Protein AF-A0A662U909-F1 (afdb_monomer_lite)

Foldseek 3Di:
DQALVNLLVVLQVCQVVCVVDPDADEAEQEWQDQDPPPPDVVSNPDHIDDQVRSVVSQVSSVVRHPHWTWYADPVPGIDID

Radius of gyration: 13.77 Å; chains: 1; bo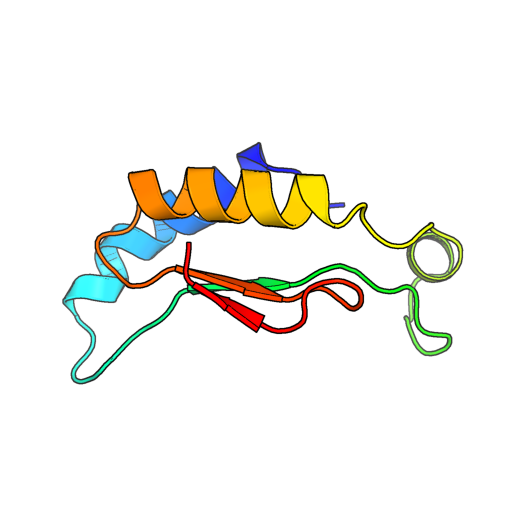unding box: 31×22×35 Å

Structure (mmCIF, N/CA/C/O backbone):
data_AF-A0A662U909-F1
#
_entry.id   AF-A0A662U909-F1
#
loop_
_atom_site.group_PDB
_atom_site.id
_atom_site.type_symbol
_atom_site.label_atom_id
_atom_site.label_alt_id
_atom_site.label_comp_id
_atom_site.label_asym_id
_atom_site.label_entity_id
_atom_site.label_seq_id
_atom_site.pdbx_PDB_ins_code
_atom_site.Cartn_x
_atom_site.Cartn_y
_atom_site.Cartn_z
_atom_site.occupancy
_atom_site.B_iso_or_equiv
_atom_site.auth_seq_id
_atom_site.auth_comp_id
_atom_site.auth_asym_id
_atom_site.auth_atom_id
_atom_site.pdbx_PDB_model_num
ATOM 1 N N . LEU A 1 1 ? 3.385 4.488 -12.444 1.00 65.44 1 LEU A N 1
ATOM 2 C CA . LEU A 1 1 ? 3.576 3.739 -11.190 1.00 65.44 1 LEU A CA 1
ATOM 3 C C . LEU A 1 1 ? 2.984 4.589 -10.096 1.00 65.44 1 LEU A C 1
ATOM 5 O O . LEU A 1 1 ? 3.061 5.801 -10.224 1.00 65.44 1 LEU A O 1
ATOM 9 N N . ILE A 1 2 ? 2.388 3.951 -9.100 1.00 78.19 2 ILE A N 1
ATOM 10 C CA . ILE A 1 2 ? 1.881 4.623 -7.906 1.00 78.19 2 ILE A CA 1
ATOM 11 C C . ILE A 1 2 ? 3.097 4.932 -7.029 1.00 78.19 2 ILE A C 1
ATOM 13 O O . ILE A 1 2 ? 3.915 4.037 -6.800 1.00 78.19 2 ILE A O 1
ATOM 17 N N . ASP A 1 3 ? 3.245 6.182 -6.608 1.00 88.50 3 ASP A N 1
ATOM 18 C CA . ASP A 1 3 ? 4.293 6.594 -5.675 1.00 88.50 3 ASP A CA 1
ATOM 19 C C . ASP A 1 3 ? 3.806 6.550 -4.212 1.00 88.50 3 ASP A C 1
ATOM 21 O O . ASP A 1 3 ? 2.678 6.150 -3.909 1.00 88.50 3 ASP A O 1
ATOM 25 N N . ILE A 1 4 ? 4.676 6.934 -3.276 1.00 92.94 4 ILE A N 1
ATOM 26 C CA . ILE A 1 4 ? 4.338 6.966 -1.846 1.00 92.94 4 ILE A CA 1
ATOM 27 C C . ILE 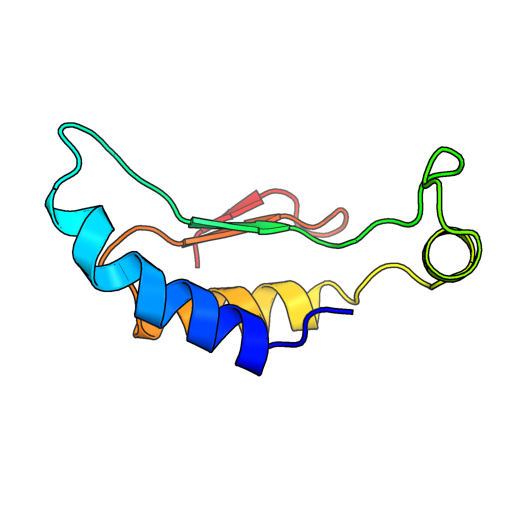A 1 4 ? 3.205 7.967 -1.566 1.00 92.94 4 ILE A C 1
ATOM 29 O O . ILE A 1 4 ? 2.358 7.709 -0.709 1.00 92.94 4 ILE A O 1
ATOM 33 N N . GLU A 1 5 ? 3.146 9.090 -2.285 1.00 94.75 5 GLU A N 1
ATOM 34 C CA . GLU A 1 5 ? 2.109 10.104 -2.078 1.00 94.75 5 GLU A CA 1
ATOM 35 C C . GLU A 1 5 ? 0.738 9.635 -2.557 1.00 94.75 5 GLU A C 1
ATOM 37 O O . GLU A 1 5 ? -0.273 9.859 -1.889 1.00 94.75 5 GLU A O 1
ATOM 42 N N . ASP A 1 6 ? 0.683 8.907 -3.662 1.00 94.94 6 ASP A N 1
ATOM 43 C CA . ASP A 1 6 ? -0.532 8.261 -4.132 1.00 94.94 6 ASP A CA 1
ATOM 44 C C . ASP A 1 6 ? -1.025 7.212 -3.126 1.00 94.94 6 ASP A C 1
ATOM 46 O O . ASP A 1 6 ? -2.219 7.158 -2.818 1.00 94.94 6 ASP A O 1
ATOM 50 N N . ILE A 1 7 ? -0.115 6.434 -2.529 1.00 95.25 7 ILE A N 1
ATOM 51 C CA . ILE A 1 7 ? -0.454 5.481 -1.463 1.00 95.25 7 ILE A CA 1
ATOM 52 C C . ILE A 1 7 ? -1.027 6.214 -0.236 1.00 95.25 7 ILE A C 1
ATOM 54 O O . ILE A 1 7 ? -2.059 5.799 0.300 1.00 95.25 7 ILE A O 1
ATOM 58 N N . LYS A 1 8 ? -0.428 7.335 0.190 1.00 96.75 8 LYS A N 1
ATOM 59 C CA . LYS A 1 8 ? -0.949 8.164 1.296 1.00 96.75 8 LYS A CA 1
ATOM 60 C C . LYS A 1 8 ? -2.335 8.737 0.989 1.00 96.75 8 LYS A C 1
ATOM 62 O O . LYS A 1 8 ? -3.198 8.757 1.874 1.00 96.75 8 LYS A O 1
ATOM 67 N N . LYS A 1 9 ? -2.589 9.167 -0.253 1.00 96.50 9 LYS A N 1
ATOM 68 C CA . LYS A 1 9 ? -3.918 9.630 -0.695 1.00 96.50 9 LYS A CA 1
ATOM 69 C C . LYS A 1 9 ? -4.949 8.507 -0.614 1.00 96.50 9 LYS A C 1
ATOM 71 O O . LYS A 1 9 ? -6.036 8.725 -0.078 1.00 96.50 9 LYS A O 1
ATOM 76 N N . ILE A 1 10 ? -4.599 7.301 -1.071 1.00 95.50 10 ILE A N 1
ATOM 77 C CA . ILE A 1 10 ? -5.457 6.111 -0.967 1.00 95.50 10 ILE A CA 1
ATOM 78 C C . ILE A 1 10 ? -5.767 5.808 0.503 1.00 95.50 10 ILE A C 1
ATOM 80 O O . ILE A 1 10 ? -6.934 5.683 0.870 1.00 95.50 10 ILE A O 1
ATOM 84 N N . ALA A 1 11 ? -4.749 5.760 1.363 1.00 96.06 11 ALA A N 1
ATOM 85 C CA . ALA A 1 11 ? -4.914 5.535 2.797 1.00 96.06 11 ALA A CA 1
ATOM 86 C C . ALA A 1 11 ? -5.845 6.574 3.445 1.00 96.06 11 ALA A C 1
ATOM 88 O O . ALA A 1 11 ? -6.785 6.227 4.162 1.00 96.06 11 ALA A O 1
ATOM 89 N N . THR A 1 12 ? -5.648 7.853 3.130 1.00 96.44 12 THR A N 1
ATOM 90 C CA . THR A 1 12 ? -6.493 8.947 3.628 1.00 96.44 12 THR A CA 1
ATOM 91 C C . THR A 1 12 ? -7.945 8.788 3.175 1.00 96.44 12 THR A C 1
ATOM 93 O O . THR A 1 12 ? -8.864 8.904 3.987 1.00 96.44 12 THR A O 1
ATOM 96 N N . ALA A 1 13 ? -8.170 8.456 1.900 1.00 95.50 13 ALA A N 1
ATOM 97 C CA . ALA A 1 13 ? -9.508 8.222 1.364 1.00 95.50 13 ALA A CA 1
ATOM 98 C C . ALA A 1 13 ? -10.190 7.002 2.004 1.00 95.50 13 ALA A C 1
ATOM 100 O O . ALA A 1 13 ? -11.403 7.024 2.238 1.00 95.50 13 ALA A O 1
ATOM 101 N N . LEU A 1 14 ? -9.419 5.956 2.316 1.00 94.56 14 LEU A N 1
ATOM 102 C CA . LEU A 1 14 ? -9.917 4.730 2.932 1.00 94.56 14 LEU A CA 1
ATOM 103 C C . LEU A 1 14 ? -10.254 4.890 4.415 1.00 94.56 14 LEU A C 1
ATOM 105 O O . LEU A 1 14 ? -11.155 4.204 4.898 1.00 94.56 14 LEU A O 1
ATOM 109 N N . LYS A 1 15 ? -9.607 5.826 5.122 1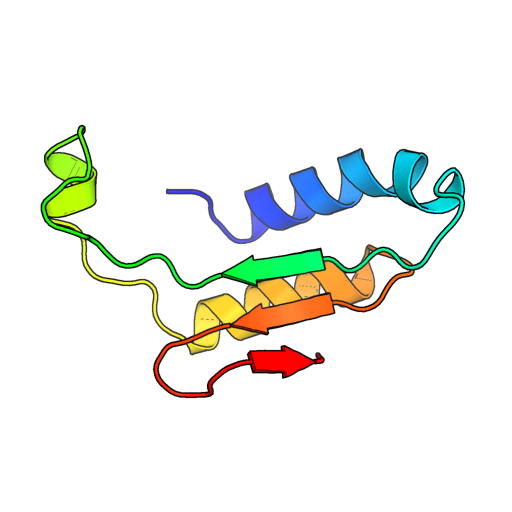.00 93.88 15 LYS A N 1
ATOM 110 C CA . LYS A 1 15 ? -9.760 6.054 6.571 1.00 93.88 15 LYS A CA 1
ATOM 111 C C . LYS A 1 15 ? -11.219 6.093 7.047 1.00 93.88 15 LYS A C 1
ATOM 113 O O . LYS A 1 15 ? -11.545 5.509 8.075 1.00 93.88 15 LYS A O 1
ATOM 118 N N . LYS A 1 16 ? -12.119 6.720 6.281 1.00 91.06 16 LYS A N 1
ATOM 119 C CA . LYS A 1 16 ? -13.555 6.836 6.620 1.00 91.06 16 LYS A CA 1
ATOM 120 C C . LYS A 1 16 ? -14.347 5.525 6.522 1.00 91.06 16 LYS A C 1
ATOM 122 O O . LYS A 1 16 ? -15.433 5.422 7.089 1.00 91.06 16 LYS A O 1
ATOM 127 N N . PHE A 1 17 ? -13.846 4.546 5.774 1.00 90.69 17 PHE A N 1
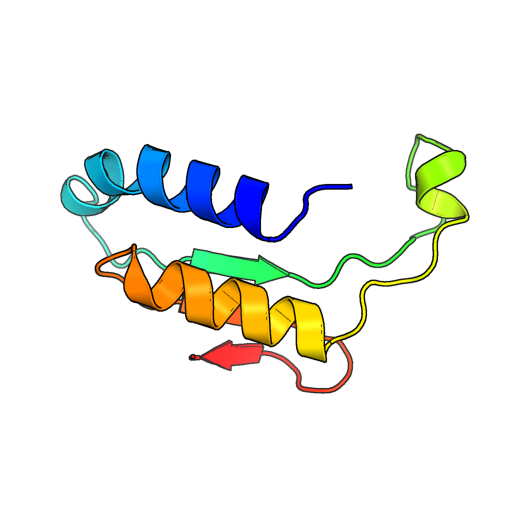ATOM 128 C CA . PHE A 1 17 ? -14.517 3.264 5.565 1.00 90.69 17 PHE A CA 1
ATOM 129 C C . PHE A 1 17 ? -14.064 2.210 6.568 1.00 90.69 17 PHE A C 1
ATOM 131 O O . PHE A 1 17 ? -14.863 1.360 6.950 1.00 90.69 17 PHE A O 1
ATOM 138 N N . VAL A 1 18 ? -12.816 2.290 7.034 1.00 91.19 18 VAL A N 1
ATOM 139 C CA . VAL A 1 18 ? -12.228 1.266 7.907 1.00 91.19 18 VAL A CA 1
ATOM 140 C C . VAL A 1 18 ? -12.984 1.128 9.230 1.00 91.19 18 VAL A C 1
ATOM 142 O O . VAL A 1 18 ? -13.204 0.017 9.695 1.00 91.19 18 VAL A O 1
ATOM 145 N N . PHE A 1 19 ? -13.487 2.238 9.781 1.00 83.19 19 PHE A N 1
ATOM 146 C CA . PHE A 1 19 ? -14.309 2.241 10.999 1.00 83.19 19 PHE A CA 1
ATOM 147 C C . PHE A 1 19 ? -15.668 1.544 10.852 1.00 83.19 19 PHE A C 1
ATOM 149 O O . PHE A 1 19 ? -16.289 1.199 11.851 1.00 83.19 19 PHE A O 1
ATOM 156 N N . LYS A 1 20 ? -16.160 1.355 9.622 1.00 88.50 20 LYS A N 1
ATOM 157 C CA . LYS A 1 20 ? -17.460 0.719 9.359 1.00 88.50 20 LYS A CA 1
ATOM 158 C C . LYS A 1 20 ? -17.353 -0.796 9.194 1.00 88.50 20 LYS A C 1
ATOM 160 O O . LYS A 1 20 ? -18.369 -1.463 9.001 1.00 88.50 20 LYS A O 1
ATOM 165 N N . ALA A 1 21 ? -16.140 -1.343 9.208 1.00 88.12 21 ALA A N 1
ATOM 166 C CA . ALA A 1 21 ? -15.931 -2.764 9.014 1.00 88.12 21 ALA A CA 1
ATOM 167 C C . ALA A 1 21 ? -16.397 -3.560 10.242 1.00 88.12 21 ALA A C 1
ATOM 169 O O . ALA A 1 21 ? -16.077 -3.223 11.377 1.00 88.12 21 ALA A O 1
ATOM 170 N N . LYS A 1 22 ? -17.127 -4.656 10.010 1.00 89.00 22 LYS A N 1
ATOM 171 C CA . LY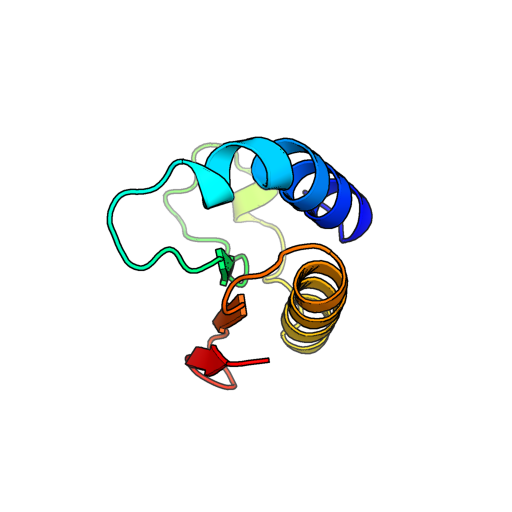S A 1 22 ? -17.616 -5.566 11.065 1.00 89.00 22 LYS A CA 1
ATOM 172 C C . LYS A 1 22 ? -16.577 -6.607 11.514 1.00 89.00 22 LYS A C 1
ATOM 174 O O . LYS A 1 22 ? -16.915 -7.536 12.236 1.00 89.00 22 LYS A O 1
ATOM 179 N N . GLY A 1 23 ? -15.332 -6.491 11.059 1.00 90.94 23 GLY A N 1
ATOM 180 C CA . GLY A 1 23 ? -14.270 -7.459 11.315 1.00 90.94 23 GLY A CA 1
ATOM 181 C C . GLY A 1 23 ? -12.885 -6.838 11.173 1.00 90.94 23 GLY A C 1
ATOM 182 O O . GLY A 1 23 ? -12.751 -5.640 10.921 1.00 90.94 23 GLY A O 1
ATOM 183 N N . ARG A 1 24 ? -11.845 -7.662 11.333 1.00 93.50 24 ARG A N 1
ATOM 184 C CA . ARG A 1 24 ? -10.450 -7.218 11.225 1.00 93.50 24 ARG A CA 1
ATOM 185 C C . ARG A 1 24 ? -10.143 -6.792 9.791 1.00 93.50 24 ARG A C 1
ATOM 187 O O . ARG A 1 24 ? -10.232 -7.598 8.870 1.00 93.50 24 ARG A O 1
ATOM 194 N N . VAL A 1 25 ? -9.728 -5.540 9.631 1.00 94.75 25 VAL A N 1
ATOM 195 C CA . VAL A 1 25 ? -9.220 -4.998 8.367 1.00 94.75 25 VAL A CA 1
ATOM 196 C C . VAL A 1 25 ? -7.739 -4.706 8.525 1.00 94.75 25 VAL A C 1
ATOM 198 O O . VAL A 1 25 ? -7.311 -4.181 9.552 1.00 94.75 25 VAL A O 1
ATOM 201 N N . VAL A 1 26 ? -6.967 -5.052 7.502 1.00 96.44 26 VAL A N 1
ATOM 202 C CA . VAL A 1 26 ? -5.535 -4.765 7.414 1.00 96.44 26 VAL A CA 1
ATOM 203 C C . VAL A 1 26 ? -5.246 -4.089 6.080 1.00 96.44 26 VAL A C 1
ATOM 205 O O . VAL A 1 26 ? -5.957 -4.319 5.099 1.00 96.44 26 VAL A O 1
ATOM 208 N N . PHE A 1 27 ? -4.213 -3.256 6.037 1.00 97.06 27 PHE A N 1
ATOM 209 C CA . PHE A 1 27 ? -3.732 -2.640 4.804 1.00 97.06 27 PHE A CA 1
ATOM 210 C C . PHE A 1 27 ? -2.392 -3.266 4.427 1.00 97.06 27 PHE A C 1
ATOM 212 O O . PHE A 1 27 ? -1.520 -3.388 5.280 1.00 97.06 27 PHE A O 1
ATOM 219 N N . VAL A 1 28 ? -2.212 -3.668 3.169 1.00 97.50 28 VAL A N 1
ATOM 220 C CA . VAL A 1 28 ? -0.973 -4.318 2.717 1.00 97.50 28 VAL A CA 1
ATOM 221 C C . VAL A 1 28 ? -0.361 -3.519 1.576 1.00 97.50 28 VAL A C 1
ATOM 223 O O . VAL A 1 28 ? -0.985 -3.357 0.529 1.00 97.50 28 VAL A O 1
ATOM 226 N N . VAL A 1 29 ? 0.875 -3.057 1.759 1.00 96.81 29 VAL A N 1
ATOM 227 C CA . VAL A 1 29 ? 1.698 -2.519 0.672 1.00 96.81 29 VAL A CA 1
ATOM 228 C C . VAL A 1 29 ? 2.502 -3.664 0.066 1.00 96.81 29 VAL A C 1
ATOM 230 O O . VAL A 1 29 ? 3.341 -4.279 0.724 1.00 96.81 29 VAL A O 1
ATOM 233 N N . GLN A 1 30 ? 2.232 -3.967 -1.199 1.00 95.88 30 GLN A N 1
ATOM 234 C CA . GLN A 1 30 ? 2.850 -5.075 -1.920 1.00 95.88 30 GLN A CA 1
ATOM 235 C C . GLN A 1 30 ? 3.897 -4.554 -2.908 1.00 95.88 30 GLN A C 1
ATOM 237 O O . GLN A 1 30 ? 3.627 -3.639 -3.686 1.00 95.88 30 GLN A O 1
ATOM 242 N N . GLN A 1 31 ? 5.077 -5.178 -2.915 1.00 95.44 31 GLN A N 1
ATOM 243 C CA . GLN A 1 31 ? 6.106 -4.934 -3.925 1.00 95.44 31 GLN A CA 1
ATOM 244 C C . GLN A 1 31 ? 5.564 -5.235 -5.324 1.00 95.44 31 GLN A C 1
ATOM 246 O O . GLN A 1 31 ? 5.029 -6.319 -5.568 1.00 95.44 31 GLN A O 1
ATOM 251 N N . PHE A 1 32 ? 5.742 -4.293 -6.249 1.00 94.62 32 PHE A N 1
ATOM 252 C CA . PHE A 1 32 ? 5.460 -4.530 -7.658 1.00 94.62 32 PHE A CA 1
ATOM 253 C C . PHE A 1 32 ? 6.533 -5.440 -8.265 1.00 94.62 32 PHE A C 1
ATOM 255 O O . PHE A 1 32 ? 7.730 -5.165 -8.134 1.00 94.62 32 PHE A O 1
ATOM 262 N N . ILE A 1 33 ? 6.092 -6.498 -8.952 1.00 93.12 33 ILE A N 1
ATOM 263 C CA . ILE A 1 33 ? 6.944 -7.458 -9.659 1.00 93.12 33 ILE A CA 1
ATOM 264 C C . ILE A 1 33 ? 6.456 -7.542 -11.116 1.00 93.12 33 ILE A C 1
ATOM 266 O O . ILE A 1 33 ? 5.273 -7.801 -11.349 1.00 93.12 33 ILE A O 1
ATOM 270 N N . PRO A 1 34 ? 7.339 -7.313 -12.099 1.00 93.12 34 PRO A N 1
ATOM 271 C CA . PRO A 1 34 ? 6.985 -7.260 -13.513 1.00 93.12 34 PRO A CA 1
ATOM 272 C C . PRO A 1 34 ? 6.823 -8.671 -14.115 1.00 93.12 34 PRO A C 1
ATOM 274 O O . PRO A 1 34 ? 7.735 -9.198 -14.745 1.00 93.12 34 PRO A O 1
ATOM 277 N N . TYR A 1 35 ? 5.673 -9.315 -13.912 1.00 91.88 35 TYR A N 1
ATOM 278 C CA . TYR A 1 35 ? 5.396 -10.633 -14.499 1.00 91.88 35 TYR A CA 1
ATOM 279 C C . TYR A 1 35 ? 5.136 -10.573 -16.012 1.00 91.88 35 TYR A C 1
ATOM 281 O O . TYR A 1 35 ? 4.597 -9.593 -16.530 1.00 91.88 35 TYR A O 1
ATOM 289 N N . GLU A 1 36 ? 5.452 -11.661 -16.719 1.00 89.31 36 GLU A N 1
ATOM 290 C CA . GLU A 1 36 ? 5.336 -11.768 -18.183 1.00 89.31 36 GLU A CA 1
ATOM 291 C C . GLU A 1 36 ? 3.910 -11.553 -18.711 1.00 89.31 36 GLU A C 1
ATOM 293 O O . GLU A 1 36 ? 3.719 -11.079 -19.829 1.00 89.31 36 GLU A O 1
ATOM 298 N N . ASN A 1 37 ? 2.900 -11.853 -17.896 1.00 94.00 37 ASN A N 1
ATOM 299 C CA . ASN A 1 37 ? 1.488 -11.733 -18.248 1.00 94.00 37 ASN A CA 1
ATOM 300 C C . ASN A 1 37 ? 0.904 -10.325 -18.032 1.00 94.00 37 ASN A C 1
ATOM 302 O O . ASN A 1 37 ? -0.279 -10.111 -18.297 1.00 94.00 37 ASN A O 1
ATOM 306 N N . ILE A 1 38 ? 1.693 -9.346 -17.571 1.00 93.25 38 ILE A N 1
ATOM 307 C CA . ILE A 1 38 ? 1.222 -7.962 -17.451 1.00 93.25 38 ILE A CA 1
ATOM 308 C C . ILE A 1 38 ? 0.877 -7.430 -18.846 1.00 93.25 38 ILE A C 1
ATOM 310 O O . ILE A 1 38 ? 1.752 -7.327 -19.706 1.00 93.25 38 ILE A O 1
ATOM 314 N N . LEU A 1 39 ? -0.394 -7.070 -19.062 1.00 94.19 39 LEU A N 1
ATOM 315 C CA . LEU A 1 39 ? -0.937 -6.652 -20.364 1.00 94.19 39 LEU A CA 1
ATOM 316 C C . LEU A 1 39 ? -0.162 -5.489 -20.993 1.00 94.19 39 LEU A C 1
ATOM 318 O O . LEU A 1 39 ? 0.109 -5.494 -22.189 1.00 94.19 39 LEU A O 1
ATOM 322 N N . ASN A 1 40 ? 0.210 -4.499 -20.182 1.00 94.19 40 ASN A N 1
ATOM 323 C CA . ASN A 1 40 ? 0.945 -3.336 -20.653 1.00 94.19 40 ASN A CA 1
ATOM 324 C C . ASN A 1 40 ? 2.456 -3.617 -20.663 1.00 94.19 40 ASN A C 1
ATOM 326 O O . ASN A 1 40 ? 3.084 -3.777 -19.613 1.00 94.19 40 ASN A O 1
ATOM 330 N N . GLU A 1 41 ? 3.041 -3.610 -21.859 1.00 94.44 41 GLU A N 1
ATOM 331 C CA . GLU A 1 41 ? 4.459 -3.887 -22.089 1.00 94.44 41 GLU A CA 1
ATOM 332 C C . GLU A 1 41 ? 5.396 -2.977 -21.283 1.00 94.44 41 GLU A C 1
ATOM 334 O O . GLU A 1 41 ? 6.414 -3.442 -20.767 1.00 94.44 41 GLU A O 1
ATOM 339 N N . LYS A 1 42 ? 5.039 -1.697 -21.101 1.00 93.62 42 LYS A N 1
ATOM 340 C CA . LYS A 1 42 ? 5.838 -0.755 -20.306 1.00 93.62 42 LYS A CA 1
ATOM 341 C C . LYS A 1 42 ? 6.040 -1.278 -18.889 1.00 93.62 42 LYS A C 1
ATOM 343 O O . LYS A 1 42 ? 7.165 -1.292 -18.411 1.00 93.62 42 LYS A O 1
ATOM 348 N N . TYR A 1 43 ? 4.973 -1.722 -18.227 1.00 92.19 43 TYR A N 1
ATOM 349 C CA . TYR A 1 43 ? 5.053 -2.230 -16.854 1.00 92.19 43 TYR A CA 1
ATOM 350 C C . TYR A 1 43 ? 5.732 -3.599 -16.785 1.00 92.19 43 TYR A C 1
ATOM 352 O O . TYR A 1 43 ? 6.459 -3.864 -15.834 1.00 92.19 43 TYR A O 1
ATOM 360 N N . ARG A 1 44 ? 5.570 -4.430 -17.819 1.00 94.69 44 ARG A N 1
ATOM 361 C CA . ARG A 1 44 ? 6.274 -5.712 -17.950 1.00 94.69 44 ARG A CA 1
ATOM 362 C C . ARG A 1 44 ? 7.796 -5.554 -18.056 1.00 94.69 44 ARG A C 1
ATOM 364 O O . ARG A 1 44 ? 8.533 -6.405 -17.585 1.00 94.69 44 ARG A O 1
ATOM 371 N N . LYS A 1 45 ? 8.275 -4.470 -18.671 1.00 93.69 45 LYS A N 1
ATOM 372 C CA . LYS A 1 45 ? 9.712 -4.176 -18.832 1.00 93.69 45 LYS A CA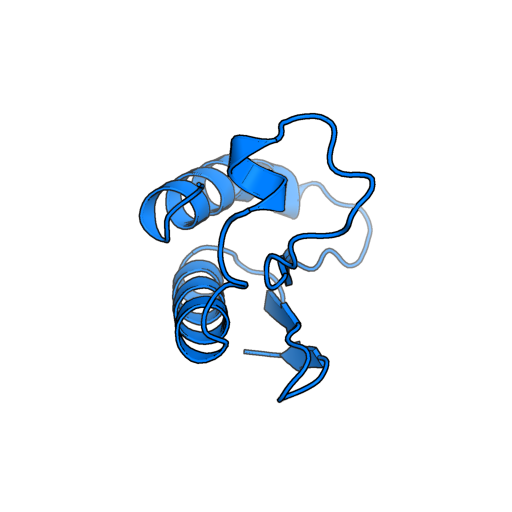 1
ATOM 373 C C . LYS A 1 45 ? 10.312 -3.357 -17.686 1.00 93.69 45 LYS A C 1
ATOM 375 O O . LYS A 1 45 ? 11.509 -3.076 -17.692 1.00 93.69 45 LYS A O 1
ATOM 380 N N . MET A 1 46 ? 9.504 -2.923 -16.720 1.00 92.88 46 MET A N 1
ATOM 381 C CA . MET A 1 46 ? 9.997 -2.143 -15.587 1.00 92.88 46 MET A CA 1
ATOM 382 C C . MET A 1 46 ? 10.713 -3.026 -14.577 1.00 92.88 46 MET A C 1
ATOM 384 O O . MET A 1 46 ? 10.440 -4.213 -14.470 1.00 92.88 46 MET A O 1
ATOM 388 N N . ARG A 1 47 ? 11.627 -2.438 -13.803 1.00 92.88 47 ARG A N 1
ATOM 389 C CA . ARG A 1 47 ? 12.224 -3.136 -12.664 1.00 92.88 47 ARG A CA 1
ATOM 390 C C . ARG A 1 47 ? 11.187 -3.290 -11.554 1.00 92.88 47 ARG A C 1
ATOM 392 O O . ARG A 1 47 ? 10.313 -2.437 -11.388 1.00 92.88 47 ARG A O 1
ATOM 399 N N . ARG A 1 48 ? 11.325 -4.363 -10.774 1.00 93.56 48 ARG A N 1
ATOM 400 C CA . ARG A 1 48 ? 10.610 -4.508 -9.502 1.00 93.56 48 ARG A CA 1
ATOM 401 C C . ARG A 1 48 ? 10.897 -3.318 -8.584 1.00 93.56 48 ARG A C 1
ATOM 403 O O . ARG A 1 48 ? 11.979 -2.732 -8.652 1.00 93.56 48 ARG A O 1
ATOM 410 N N . THR A 1 49 ? 9.944 -2.985 -7.723 1.00 94.88 49 THR A N 1
ATOM 411 C CA . THR A 1 49 ? 10.132 -1.919 -6.729 1.00 94.88 49 THR A CA 1
ATOM 412 C C . THR A 1 49 ? 11.177 -2.339 -5.697 1.00 94.88 49 THR A C 1
ATOM 414 O O . THR A 1 49 ? 11.176 -3.486 -5.255 1.00 94.88 49 THR A O 1
ATOM 417 N N . GLU A 1 50 ? 12.055 -1.419 -5.302 1.00 95.12 50 GLU A N 1
ATOM 418 C CA . GLU A 1 50 ? 13.010 -1.641 -4.208 1.00 95.12 50 GLU A CA 1
ATOM 419 C C . GLU A 1 50 ? 12.261 -1.929 -2.900 1.00 95.12 50 GLU A C 1
ATOM 421 O O . GLU A 1 50 ? 11.293 -1.225 -2.591 1.00 95.12 50 GLU A O 1
ATOM 426 N N . PRO A 1 51 ? 12.660 -2.957 -2.137 1.00 95.69 51 PRO A N 1
ATOM 427 C CA . PRO A 1 51 ? 11.925 -3.365 -0.948 1.00 95.69 51 PRO A CA 1
ATOM 428 C C . PRO A 1 51 ? 11.886 -2.267 0.125 1.00 95.69 51 PRO A C 1
ATOM 430 O O . PRO A 1 51 ? 10.864 -2.117 0.791 1.00 95.69 51 PRO A O 1
ATOM 433 N N . GLU A 1 52 ? 12.922 -1.435 0.238 1.00 95.50 52 GLU A N 1
ATOM 434 C CA . GLU A 1 52 ? 12.988 -0.307 1.175 1.00 95.50 52 GLU A CA 1
ATOM 435 C C . GLU A 1 52 ? 11.871 0.710 0.915 1.00 95.50 52 GLU A C 1
ATOM 437 O O . GLU A 1 52 ? 11.218 1.161 1.852 1.00 95.50 52 GLU A O 1
ATOM 442 N N . LYS A 1 53 ? 11.559 0.996 -0.357 1.00 95.38 53 LYS A N 1
ATOM 443 C CA . LYS A 1 53 ? 10.449 1.893 -0.727 1.00 95.38 53 LYS A CA 1
ATOM 444 C C . LYS A 1 53 ? 9.086 1.319 -0.351 1.00 95.38 53 LYS A C 1
ATOM 446 O O . LYS A 1 53 ? 8.162 2.065 -0.040 1.00 95.38 53 LYS A O 1
ATOM 451 N N . VAL A 1 54 ? 8.941 -0.007 -0.388 1.00 96.25 54 VAL A N 1
ATOM 452 C CA . VAL A 1 54 ? 7.708 -0.690 0.038 1.00 96.25 54 VAL A CA 1
ATOM 453 C C . VAL A 1 54 ? 7.532 -0.557 1.551 1.00 96.25 54 VAL A C 1
ATOM 455 O O . VAL A 1 54 ? 6.421 -0.298 2.012 1.00 96.25 54 VAL A O 1
ATOM 458 N N . VAL A 1 55 ? 8.621 -0.700 2.313 1.00 96.69 55 VAL A N 1
ATOM 459 C CA . VAL A 1 55 ? 8.628 -0.502 3.771 1.00 96.69 55 VAL A CA 1
ATOM 460 C C . VAL A 1 55 ? 8.307 0.952 4.116 1.00 96.69 55 VAL A C 1
ATOM 462 O O . VAL A 1 55 ? 7.377 1.189 4.881 1.00 96.69 55 VAL A O 1
ATOM 465 N N . GLU A 1 56 ? 8.983 1.916 3.489 1.00 96.88 56 GLU A N 1
ATOM 466 C CA . GLU A 1 56 ? 8.754 3.352 3.702 1.00 96.88 56 GLU A CA 1
ATOM 467 C C . GLU A 1 56 ? 7.292 3.744 3.431 1.00 96.88 56 GLU A C 1
ATOM 469 O O . GLU A 1 56 ? 6.654 4.439 4.227 1.00 96.88 56 GLU A O 1
ATOM 474 N N . ALA A 1 57 ? 6.718 3.249 2.330 1.00 97.06 57 ALA A N 1
ATOM 475 C CA . ALA A 1 57 ? 5.313 3.468 2.011 1.00 97.06 57 ALA A CA 1
ATOM 476 C C . ALA A 1 57 ? 4.378 2.882 3.080 1.00 97.06 57 ALA A C 1
ATOM 478 O O . ALA A 1 57 ? 3.394 3.518 3.460 1.00 97.06 57 ALA A O 1
ATOM 479 N N . ALA A 1 58 ? 4.674 1.681 3.580 1.00 97.56 58 ALA A N 1
ATOM 480 C CA . ALA A 1 58 ? 3.870 1.034 4.609 1.00 97.56 58 ALA A CA 1
ATOM 481 C C . ALA A 1 58 ? 3.934 1.800 5.943 1.00 97.56 58 ALA A C 1
ATOM 483 O O . ALA A 1 58 ? 2.893 2.055 6.547 1.00 97.56 58 ALA A O 1
ATOM 484 N N . GLU A 1 59 ? 5.118 2.255 6.356 1.00 97.69 59 GLU A N 1
ATOM 485 C CA . GLU A 1 59 ? 5.299 3.104 7.541 1.00 97.69 59 GLU A CA 1
ATOM 486 C C . GLU A 1 59 ? 4.555 4.441 7.412 1.00 97.69 59 GLU A C 1
ATOM 488 O O . GLU A 1 59 ? 3.939 4.923 8.367 1.00 97.69 59 GLU A O 1
ATOM 493 N N . ALA A 1 60 ? 4.563 5.044 6.221 1.00 97.75 60 ALA A N 1
ATOM 494 C CA . ALA A 1 60 ? 3.802 6.258 5.953 1.00 97.75 60 ALA A CA 1
ATOM 495 C C . ALA A 1 60 ? 2.287 6.037 6.098 1.00 97.75 60 ALA A C 1
ATOM 497 O O . ALA A 1 60 ? 1.591 6.886 6.656 1.00 97.75 60 ALA A O 1
ATOM 498 N N . VAL A 1 61 ? 1.772 4.894 5.640 1.00 97.62 61 VAL A N 1
ATOM 499 C CA . VAL A 1 61 ? 0.352 4.541 5.781 1.00 97.62 61 VAL A CA 1
ATOM 500 C C . VAL A 1 61 ? -0.019 4.216 7.225 1.00 97.62 61 VAL A C 1
ATOM 502 O O . VAL A 1 61 ? -1.097 4.619 7.667 1.00 97.62 61 VAL A O 1
ATOM 505 N N . ALA A 1 62 ? 0.863 3.552 7.977 1.00 97.44 62 ALA A N 1
ATOM 506 C CA . ALA A 1 62 ? 0.649 3.222 9.389 1.00 97.44 62 ALA A CA 1
ATOM 507 C C . ALA A 1 62 ? 0.421 4.470 10.259 1.00 97.44 62 ALA A C 1
ATOM 509 O O . ALA A 1 62 ? -0.341 4.435 11.220 1.00 97.44 62 ALA A O 1
ATOM 510 N N . LYS A 1 63 ? 1.001 5.614 9.873 1.00 97.12 63 LYS A N 1
ATOM 511 C CA . LYS A 1 63 ? 0.767 6.915 10.526 1.00 97.12 63 LYS A CA 1
ATOM 512 C C . LYS A 1 63 ? -0.611 7.522 10.216 1.00 97.12 63 LYS A C 1
ATOM 514 O O . LYS A 1 63 ? -1.053 8.429 10.916 1.00 97.12 63 LYS A O 1
ATOM 519 N N . ILE A 1 64 ? -1.292 7.065 9.162 1.00 96.69 64 ILE A N 1
ATOM 520 C CA . ILE A 1 64 ? -2.561 7.633 8.672 1.00 96.69 64 ILE A CA 1
ATOM 521 C C . ILE A 1 64 ? -3.759 6.779 9.100 1.00 96.69 64 ILE A C 1
ATOM 523 O O . ILE A 1 64 ? -4.786 7.322 9.540 1.00 96.69 64 ILE A O 1
ATOM 527 N N . LEU A 1 65 ? -3.645 5.460 8.917 1.00 95.81 65 LEU A N 1
ATOM 528 C CA . LEU A 1 65 ? -4.720 4.497 9.121 1.00 95.81 65 LEU A CA 1
ATOM 529 C C . LEU A 1 65 ? -4.710 3.931 10.548 1.00 95.81 65 LEU A C 1
ATOM 531 O O . LEU A 1 65 ? -3.680 3.455 11.006 1.00 95.81 65 LEU A O 1
ATOM 535 N N . PRO A 1 66 ? -5.866 3.882 11.233 1.00 93.50 66 PRO A N 1
ATOM 536 C CA . PRO A 1 66 ? -5.985 3.314 12.576 1.00 93.50 66 PRO A CA 1
ATOM 537 C C . PRO A 1 66 ? -6.161 1.783 12.538 1.00 93.50 66 PRO A C 1
ATOM 539 O O . PRO A 1 66 ? -6.989 1.228 13.256 1.00 93.50 66 PRO A O 1
ATOM 542 N N . ILE A 1 67 ? -5.443 1.099 11.647 1.00 95.69 67 ILE A N 1
ATOM 543 C CA . ILE A 1 67 ? -5.473 -0.360 11.485 1.00 95.69 67 ILE A CA 1
ATOM 544 C C . ILE A 1 67 ? -4.066 -0.893 11.251 1.00 95.69 67 ILE A C 1
ATOM 546 O O . ILE A 1 67 ? -3.153 -0.137 10.937 1.00 95.69 67 ILE A O 1
ATOM 550 N N . GLN A 1 68 ? -3.897 -2.208 11.377 1.00 97.06 68 GLN A N 1
ATOM 551 C CA . GLN A 1 68 ? -2.614 -2.847 11.115 1.00 97.06 68 GLN A CA 1
ATOM 552 C C . GLN A 1 68 ? -2.225 -2.697 9.647 1.00 97.06 68 GLN A C 1
ATOM 554 O O . GLN A 1 68 ? -3.023 -2.969 8.740 1.00 97.06 68 GLN A O 1
ATOM 559 N N . VAL A 1 69 ? -0.973 -2.306 9.437 1.00 98.06 69 VAL A N 1
ATOM 560 C CA . VAL A 1 69 ? -0.376 -2.157 8.119 1.00 98.06 69 VAL A CA 1
ATOM 561 C C . VAL A 1 69 ? 0.745 -3.177 7.973 1.00 98.06 69 VAL A C 1
ATOM 563 O O . VAL A 1 69 ? 1.537 -3.396 8.884 1.00 98.06 69 VAL A O 1
ATOM 566 N N . TYR A 1 70 ? 0.787 -3.832 6.822 1.00 98.19 70 TYR A N 1
ATOM 567 C CA . TYR A 1 70 ? 1.814 -4.799 6.472 1.00 98.19 70 TYR A CA 1
ATOM 568 C C . TYR A 1 70 ? 2.520 -4.353 5.199 1.00 98.19 70 TYR A C 1
ATOM 570 O O . TYR A 1 70 ? 1.912 -3.756 4.309 1.00 98.19 70 TYR A O 1
ATOM 578 N N . CYS A 1 71 ? 3.790 -4.708 5.079 1.00 97.44 71 CYS A N 1
ATOM 579 C CA . CYS A 1 71 ? 4.498 -4.721 3.812 1.00 97.44 71 CYS A CA 1
ATOM 580 C C . CYS A 1 71 ? 4.788 -6.166 3.401 1.00 97.44 71 CYS A C 1
ATOM 582 O O . CYS A 1 71 ? 4.986 -7.045 4.248 1.00 97.44 71 CYS A O 1
ATOM 584 N N . ARG A 1 72 ? 4.795 -6.420 2.091 1.00 97.00 72 ARG A N 1
ATOM 585 C CA . ARG A 1 72 ? 5.207 -7.707 1.536 1.00 97.00 72 ARG A CA 1
ATOM 586 C C . ARG A 1 72 ? 6.180 -7.516 0.383 1.00 97.00 72 ARG A C 1
ATOM 588 O O . ARG A 1 72 ? 5.830 -6.939 -0.649 1.00 97.00 72 ARG A O 1
ATOM 595 N N . THR A 1 73 ? 7.386 -8.036 0.562 1.00 96.81 73 THR A N 1
ATOM 596 C CA . THR A 1 73 ? 8.466 -8.038 -0.432 1.00 96.81 73 THR A CA 1
ATOM 597 C C . THR A 1 73 ? 8.988 -9.459 -0.623 1.00 96.81 73 THR A C 1
ATOM 599 O O . THR A 1 73 ? 8.719 -10.347 0.190 1.00 96.81 73 THR A O 1
ATOM 602 N N . LEU A 1 74 ? 9.708 -9.704 -1.718 1.00 95.38 74 LEU A N 1
ATOM 603 C CA . LEU A 1 74 ? 10.389 -10.983 -1.928 1.00 95.38 74 LEU A CA 1
ATOM 604 C C . LEU A 1 74 ? 11.519 -11.183 -0.912 1.00 95.38 74 LEU A C 1
ATOM 606 O O . LEU A 1 74 ? 11.740 -12.298 -0.455 1.00 95.38 74 LEU A O 1
ATOM 610 N N . GLU A 1 75 ? 12.209 -10.102 -0.555 1.00 96.06 75 GLU A N 1
ATOM 611 C CA . GLU A 1 75 ? 13.399 -10.113 0.296 1.00 96.06 75 GLU A CA 1
ATOM 612 C C . GLU A 1 75 ? 13.075 -10.329 1.776 1.00 96.06 75 GLU A C 1
ATOM 614 O O . GLU A 1 75 ? 13.774 -11.068 2.464 1.00 96.06 75 GLU A O 1
ATOM 619 N N . PHE A 1 76 ? 12.023 -9.679 2.274 1.00 92.62 76 PHE A N 1
ATOM 620 C CA . PHE A 1 76 ? 11.697 -9.645 3.704 1.00 92.62 76 PHE A CA 1
ATOM 621 C C . PHE A 1 76 ? 10.438 -10.449 4.044 1.00 92.62 76 PHE A C 1
ATOM 623 O O . PHE A 1 76 ? 10.030 -10.507 5.203 1.00 92.62 76 PHE A O 1
ATOM 630 N N . GLY A 1 77 ? 9.803 -11.069 3.046 1.00 95.44 77 GLY A N 1
ATOM 631 C CA . GLY A 1 77 ? 8.533 -11.758 3.220 1.00 95.44 77 GLY A CA 1
ATOM 632 C C . GLY A 1 77 ? 7.421 -10.783 3.597 1.00 95.44 77 GLY A C 1
ATOM 633 O O . GLY A 1 77 ? 7.326 -9.693 3.038 1.00 95.44 77 GLY A O 1
ATOM 634 N N . THR A 1 78 ? 6.546 -11.188 4.520 1.00 97.19 78 THR A N 1
ATOM 635 C CA . THR A 1 78 ? 5.476 -10.325 5.047 1.00 97.19 78 THR A CA 1
ATOM 636 C C . THR A 1 78 ? 5.854 -9.841 6.436 1.00 97.19 78 THR A C 1
ATOM 638 O O . THR A 1 78 ? 6.093 -10.658 7.323 1.00 97.19 78 THR A O 1
ATOM 641 N N . LYS A 1 79 ? 5.858 -8.525 6.640 1.00 96.56 79 LYS A N 1
ATOM 642 C CA . LYS A 1 79 ? 6.172 -7.901 7.926 1.00 96.56 79 LYS A CA 1
ATOM 643 C C . LYS A 1 79 ? 5.091 -6.887 8.286 1.00 96.56 79 LYS A C 1
ATOM 645 O O . LYS A 1 79 ? 4.630 -6.140 7.427 1.00 96.56 79 LYS A O 1
ATOM 650 N N . GLN A 1 80 ? 4.678 -6.879 9.550 1.00 96.19 80 GLN A N 1
ATOM 651 C CA . GLN A 1 80 ? 3.868 -5.789 10.087 1.00 96.19 80 GLN A CA 1
ATOM 652 C C . GLN A 1 80 ? 4.782 -4.603 10.404 1.00 96.19 80 GLN A C 1
ATOM 654 O O . GLN A 1 80 ? 5.838 -4.800 11.012 1.00 96.19 80 GLN A O 1
ATOM 659 N N . VAL A 1 81 ? 4.377 -3.408 9.983 1.00 93.00 81 VAL A N 1
ATOM 660 C CA . VAL A 1 81 ? 5.021 -2.132 10.335 1.00 93.00 81 VAL A CA 1
ATOM 661 C C . VAL A 1 81 ? 4.246 -1.414 11.428 1.00 93.00 81 VAL A C 1
ATOM 663 O O . VAL A 1 81 ? 3.011 -1.616 11.518 1.00 93.00 81 VAL A O 1
#

Sequence (81 aa):
LIDIEDIKKIATALKKFVFKAKGRVVFVVQQFIPYENILNEKYRKMRRTEPEKVVEAAEAVAKILPIQVYCRTLEFGTKQV

Secondary structure (DSSP, 8-state):
---HHHHHHHHHHHHHHHTT-SS--EEEEE-----TT-SSHHHHTSPPPPHHHHHHHHHHHHTT-SSEEEEEETTTEEEE-

pLDDT: mean 94.05, std 4.56, range [65.44, 98.19]